Protein AF-A0A9X4LKE4-F1 (afdb_monomer)

Sequence (73 aa):
MPEIKNRTMLIAIQAVAAHIRAMREELADGDADAEDYVLLEQAVEAAEDLERAYDAEARTVLNMPPYDDLVGG

Mean predicted aligned error: 4.12 Å

InterPro domains:
  IPR049070 T6SS, Immune protein Tsi2-like [PF21643] (4-70)
  IPR053756 Toxin-specific immunity effector [G3DSA:1.10.287.2500] (1-72)

Solvent-accessible surface area (backbone atoms only — not comparable to full-atom values): 4348 Å² total; per-residue (Å²): 128,83,89,69,55,66,71,57,48,54,52,49,45,31,52,48,39,51,49,52,51,51,52,53,53,51,49,70,75,65,83,58,55,78,65,54,56,53,52,48,52,54,50,50,54,52,48,52,54,47,48,56,52,47,58,60,45,56,76,76,44,83,88,65,77,60,68,59,74,48,60,60,117

Nearest PDB structures (foldseek):
  6hcq-assembly1_O2  TM=8.076E-01  e=1.301E+00  Oryctolagus cuniculus
  7oyc-assembly1_N2  TM=8.119E-01  e=1.567E+00  Xenopus laevis
  8i7j-assembly1_N  TM=5.934E-01  e=7.006E-01  Kluyveromyces lactis NRRL Y-1140
  5m1j-assembly1_N2  TM=6.445E-01  e=1.301E+00  Saccharomyces cerevisiae
  7r81-assembly1_O2  TM=7.496E-01  e=2.135E+00  Neurospora crassa

Structure (mmCIF, N/CA/C/O backbone):
data_AF-A0A9X4LKE4-F1
#
_entry.id   AF-A0A9X4LKE4-F1
#
loop_
_atom_site.group_PDB
_atom_site.id
_atom_site.type_symbol
_atom_site.label_atom_id
_atom_site.label_alt_id
_atom_site.label_comp_id
_atom_site.label_asym_id
_atom_site.label_entity_id
_atom_site.label_seq_id
_atom_site.pdbx_PDB_ins_code
_atom_site.Cartn_x
_atom_site.Cartn_y
_atom_site.Cartn_z
_atom_site.occupancy
_atom_site.B_iso_or_equiv
_atom_site.au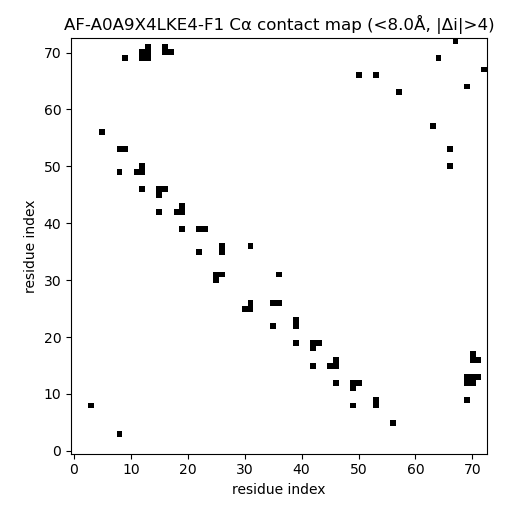th_seq_id
_atom_site.auth_comp_id
_atom_site.auth_asym_id
_atom_site.auth_atom_id
_atom_site.pdbx_PDB_model_num
ATOM 1 N N . MET A 1 1 ? -1.346 13.399 9.836 1.00 55.91 1 MET A N 1
ATOM 2 C CA . MET A 1 1 ? -2.302 13.241 8.721 1.00 55.91 1 MET A CA 1
ATOM 3 C C . MET A 1 1 ? -3.674 13.710 9.179 1.00 55.91 1 MET A C 1
ATOM 5 O O . MET A 1 1 ? -3.955 13.547 10.362 1.00 55.91 1 MET A O 1
ATOM 9 N N . PRO A 1 2 ? -4.504 14.312 8.308 1.00 63.75 2 PRO A N 1
ATOM 10 C CA . PRO A 1 2 ? -5.931 14.437 8.602 1.00 63.75 2 PRO A CA 1
ATOM 11 C C . PRO A 1 2 ? -6.504 13.047 8.917 1.00 63.75 2 PRO A C 1
ATOM 13 O O . PRO A 1 2 ? -6.105 12.072 8.282 1.00 63.75 2 PRO A O 1
ATOM 16 N N . GLU A 1 3 ? -7.397 12.952 9.904 1.00 72.38 3 GLU A N 1
ATOM 17 C CA . GLU A 1 3 ? -8.043 11.683 10.260 1.00 72.38 3 GLU A CA 1
ATOM 18 C C . GLU A 1 3 ? -8.829 11.147 9.058 1.00 72.38 3 GLU A C 1
ATOM 20 O O . GLU A 1 3 ? -9.838 11.718 8.631 1.00 72.38 3 GLU A O 1
ATOM 25 N N . ILE A 1 4 ? -8.353 10.040 8.494 1.00 81.00 4 ILE A N 1
ATOM 26 C CA . ILE A 1 4 ? -9.095 9.256 7.513 1.00 81.00 4 ILE A CA 1
ATOM 27 C C . ILE A 1 4 ? -9.958 8.246 8.263 1.00 81.00 4 ILE A C 1
ATOM 29 O O . ILE A 1 4 ? -9.523 7.628 9.227 1.00 81.00 4 ILE A O 1
ATOM 33 N N . LYS A 1 5 ? -11.207 8.063 7.829 1.00 88.88 5 LYS A N 1
ATOM 34 C CA . LYS A 1 5 ? -12.081 7.049 8.434 1.00 88.88 5 LYS A CA 1
ATOM 35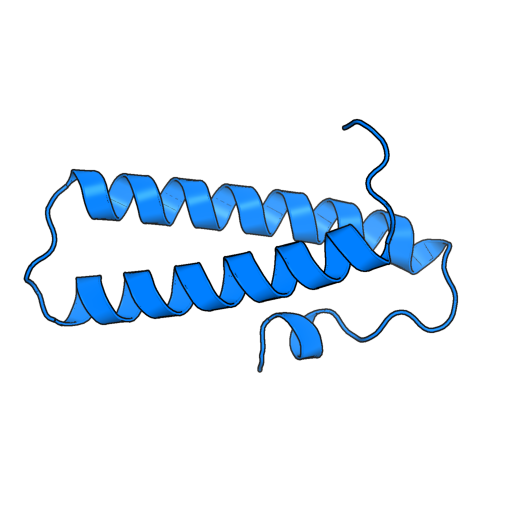 C C . LYS A 1 5 ? -11.473 5.662 8.229 1.00 88.88 5 LYS A C 1
ATOM 37 O O . LYS A 1 5 ? -11.027 5.365 7.124 1.00 88.88 5 LYS A O 1
ATOM 42 N N . ASN A 1 6 ? -11.597 4.777 9.217 1.00 89.25 6 ASN A N 1
ATOM 43 C CA . ASN A 1 6 ? -11.035 3.417 9.163 1.00 89.25 6 ASN A CA 1
ATOM 44 C C . ASN A 1 6 ? -11.436 2.669 7.892 1.00 89.25 6 ASN A C 1
ATOM 46 O O . ASN A 1 6 ? -10.597 2.100 7.210 1.00 89.25 6 ASN A O 1
ATOM 50 N N . ARG A 1 7 ? -12.708 2.756 7.485 1.00 90.56 7 ARG A N 1
ATOM 51 C CA . ARG A 1 7 ? -13.167 2.145 6.228 1.00 90.56 7 ARG A CA 1
ATOM 52 C C . ARG A 1 7 ? -12.438 2.691 4.995 1.00 90.56 7 ARG A C 1
ATOM 54 O O . ARG A 1 7 ? -12.154 1.928 4.081 1.00 90.56 7 ARG A O 1
ATOM 61 N N . THR A 1 8 ? -12.153 3.989 4.961 1.00 93.44 8 THR A N 1
ATOM 62 C CA . THR A 1 8 ? -11.391 4.616 3.875 1.00 93.44 8 THR A CA 1
ATOM 63 C C . THR A 1 8 ? -9.944 4.139 3.886 1.00 93.44 8 THR A C 1
ATOM 65 O O . THR A 1 8 ? -9.420 3.819 2.828 1.00 93.44 8 THR A O 1
ATOM 68 N N . MET A 1 9 ? -9.329 4.031 5.066 1.00 93.81 9 MET A N 1
ATOM 69 C CA . MET A 1 9 ? -7.974 3.498 5.227 1.00 93.81 9 MET A CA 1
ATOM 70 C C . MET A 1 9 ? -7.865 2.056 4.718 1.00 93.81 9 MET A C 1
ATOM 72 O O . MET A 1 9 ? -6.991 1.766 3.912 1.00 93.81 9 MET A O 1
ATOM 76 N N . LEU A 1 10 ? -8.794 1.175 5.106 1.00 94.31 10 LEU A N 1
ATOM 77 C CA . LEU A 1 10 ? -8.806 -0.221 4.648 1.00 94.31 10 LEU A CA 1
ATOM 78 C C . LEU A 1 10 ? -8.922 -0.325 3.118 1.00 94.31 10 LEU A C 1
ATOM 80 O O . LEU A 1 10 ? -8.196 -1.094 2.494 1.00 94.31 10 LEU A O 1
ATOM 84 N N . ILE A 1 11 ? -9.804 0.475 2.507 1.00 95.00 11 ILE A N 1
ATOM 85 C CA . ILE A 1 11 ? -9.955 0.522 1.044 1.00 95.00 11 ILE A CA 1
ATOM 86 C C . ILE A 1 11 ? -8.679 1.061 0.383 1.00 95.00 11 ILE A C 1
ATOM 88 O O . ILE A 1 11 ? -8.262 0.537 -0.646 1.00 95.00 11 ILE A O 1
ATOM 92 N N . ALA A 1 12 ? -8.055 2.088 0.966 1.00 95.88 12 ALA A N 1
ATOM 93 C CA . ALA A 1 12 ? -6.816 2.657 0.448 1.00 95.88 12 ALA A CA 1
ATOM 94 C C . ALA A 1 12 ? -5.672 1.634 0.469 1.00 95.88 12 ALA A C 1
ATOM 96 O O . ALA A 1 12 ? -5.003 1.475 -0.545 1.00 95.88 12 ALA A O 1
ATOM 97 N N . ILE A 1 13 ? -5.506 0.887 1.567 1.00 95.88 13 ILE A N 1
ATOM 98 C CA . ILE A 1 13 ? -4.501 -0.186 1.682 1.00 95.88 13 ILE A CA 1
ATOM 99 C C . ILE A 1 13 ? -4.691 -1.220 0.572 1.00 95.88 13 ILE A C 1
ATOM 101 O O . ILE A 1 13 ? -3.753 -1.522 -0.161 1.00 95.88 13 ILE A O 1
ATOM 105 N N . GLN A 1 14 ? -5.919 -1.714 0.393 1.00 96.38 14 GLN A N 1
ATOM 106 C CA . GLN A 1 14 ? -6.230 -2.706 -0.641 1.00 96.38 14 GLN A CA 1
ATOM 107 C C . GLN A 1 14 ? -5.941 -2.181 -2.052 1.00 96.38 14 GLN A C 1
ATOM 109 O O . GLN A 1 14 ? -5.356 -2.888 -2.874 1.00 96.38 14 GLN A O 1
ATOM 114 N N . ALA A 1 15 ? -6.334 -0.936 -2.334 1.00 96.44 15 ALA A N 1
ATOM 115 C CA . ALA A 1 15 ? -6.131 -0.313 -3.636 1.00 96.44 15 ALA A CA 1
ATOM 116 C C . ALA A 1 15 ? -4.642 -0.103 -3.946 1.00 96.44 15 ALA A C 1
ATOM 118 O O . ALA A 1 15 ? -4.191 -0.455 -5.035 1.00 96.44 15 ALA A O 1
ATOM 119 N N . VAL A 1 16 ? -3.872 0.413 -2.984 1.00 96.50 16 VAL A N 1
ATOM 120 C CA . VAL A 1 16 ? -2.426 0.622 -3.137 1.00 96.50 16 VAL A CA 1
ATOM 121 C C . VAL A 1 16 ? -1.704 -0.717 -3.297 1.00 96.50 16 VAL A C 1
ATOM 123 O O . VAL A 1 16 ? -0.896 -0.866 -4.209 1.00 96.50 16 VAL A O 1
ATOM 126 N N . ALA A 1 17 ? -2.052 -1.735 -2.506 1.00 96.44 17 ALA A N 1
ATOM 127 C CA . ALA A 1 17 ? -1.469 -3.070 -2.639 1.00 96.44 17 ALA A CA 1
ATOM 128 C C . ALA A 1 17 ? -1.775 -3.723 -3.999 1.00 96.44 17 ALA A C 1
ATOM 130 O O . ALA A 1 17 ? -0.925 -4.407 -4.571 1.00 96.44 17 ALA A O 1
ATOM 131 N N . ALA A 1 18 ? -2.986 -3.548 -4.536 1.00 95.88 18 ALA A N 1
ATOM 132 C CA . ALA A 1 18 ? -3.326 -4.016 -5.880 1.00 95.88 18 ALA A CA 1
ATOM 133 C C . ALA A 1 18 ? -2.535 -3.262 -6.962 1.00 95.88 18 ALA A C 1
ATOM 135 O O . ALA A 1 18 ? -2.017 -3.883 -7.886 1.00 95.88 18 ALA A O 1
ATOM 136 N N . HIS A 1 19 ? -2.385 -1.945 -6.814 1.00 95.56 19 HIS A N 1
ATOM 137 C CA . HIS A 1 19 ? -1.635 -1.118 -7.753 1.00 95.56 19 HIS A CA 1
ATOM 138 C C . HIS A 1 19 ? -0.139 -1.462 -7.778 1.00 95.56 19 HIS A C 1
ATOM 140 O O . HIS A 1 19 ? 0.423 -1.630 -8.854 1.00 95.56 19 HIS A O 1
ATOM 146 N N . ILE A 1 20 ? 0.490 -1.656 -6.612 1.00 96.31 20 ILE A N 1
ATOM 147 C CA . ILE A 1 20 ? 1.893 -2.096 -6.507 1.00 96.31 20 ILE A CA 1
ATOM 148 C C . ILE A 1 20 ? 2.101 -3.443 -7.201 1.00 96.31 20 ILE A C 1
ATOM 150 O O . ILE A 1 20 ? 3.105 -3.633 -7.884 1.00 96.31 20 ILE A O 1
ATOM 154 N N . ARG A 1 21 ? 1.169 -4.390 -7.028 1.00 95.31 21 ARG A N 1
ATOM 155 C CA . ARG A 1 21 ? 1.236 -5.695 -7.702 1.00 95.31 21 ARG A CA 1
ATOM 156 C C . ARG A 1 21 ? 1.170 -5.548 -9.220 1.00 95.31 21 ARG A C 1
ATOM 158 O O . ARG A 1 21 ? 2.021 -6.119 -9.889 1.00 95.31 21 ARG A O 1
ATOM 165 N N . ALA A 1 22 ? 0.234 -4.746 -9.726 1.00 93.50 22 ALA A N 1
ATOM 166 C CA . ALA A 1 22 ? 0.114 -4.472 -11.157 1.00 93.50 22 ALA A CA 1
ATOM 167 C C . ALA A 1 22 ? 1.392 -3.831 -11.725 1.00 93.50 22 ALA A C 1
ATOM 169 O O . ALA A 1 22 ? 1.949 -4.346 -12.685 1.00 93.50 22 ALA A O 1
ATOM 170 N N . MET A 1 23 ? 1.929 -2.794 -11.069 1.00 93.62 23 MET A N 1
ATOM 171 C CA . MET A 1 23 ? 3.176 -2.154 -11.510 1.00 93.62 23 MET A CA 1
ATOM 172 C C . MET A 1 23 ? 4.360 -3.123 -11.510 1.00 93.62 23 MET A C 1
ATOM 174 O O . MET A 1 23 ? 5.179 -3.102 -12.418 1.00 93.62 23 MET A O 1
ATOM 178 N N . ARG A 1 24 ? 4.471 -4.001 -10.505 1.00 94.25 24 ARG A N 1
ATOM 179 C CA . ARG A 1 24 ? 5.535 -5.019 -10.470 1.00 94.25 24 ARG A CA 1
ATOM 180 C C . ARG A 1 24 ? 5.420 -6.030 -11.608 1.00 94.25 24 ARG A C 1
ATOM 182 O O . ARG A 1 24 ? 6.452 -6.497 -12.080 1.00 94.25 24 ARG A O 1
ATOM 189 N N . GLU A 1 25 ? 4.203 -6.381 -12.010 1.00 92.81 25 GLU A N 1
ATOM 190 C CA . GLU A 1 25 ? 3.949 -7.269 -13.147 1.00 92.81 25 GLU A CA 1
ATOM 191 C C . GLU A 1 25 ? 4.330 -6.578 -14.466 1.00 92.81 25 GLU A C 1
ATOM 193 O O . GLU A 1 25 ? 5.111 -7.129 -15.235 1.00 92.81 25 GLU A O 1
ATOM 198 N N . GLU A 1 26 ? 3.917 -5.322 -14.654 1.00 90.25 26 GLU A N 1
ATOM 199 C CA . GLU A 1 26 ? 4.290 -4.491 -15.811 1.00 90.25 26 GLU A CA 1
ATOM 200 C C . GLU A 1 26 ? 5.816 -4.297 -15.925 1.00 90.25 26 GLU A C 1
ATOM 202 O O . GLU A 1 26 ? 6.398 -4.467 -16.996 1.00 90.25 26 GLU A O 1
ATOM 207 N N . LEU A 1 27 ? 6.497 -4.022 -14.806 1.00 90.88 27 LEU A N 1
ATOM 208 C CA . LEU A 1 27 ? 7.960 -3.896 -14.751 1.00 90.88 27 LEU A CA 1
ATOM 209 C C . LEU A 1 27 ? 8.675 -5.212 -15.092 1.00 90.88 27 LEU A C 1
ATOM 211 O O . LEU A 1 27 ? 9.768 -5.191 -15.661 1.00 90.88 27 LEU A O 1
ATOM 215 N N . ALA A 1 28 ? 8.085 -6.358 -14.739 1.00 90.81 28 ALA A N 1
ATOM 216 C CA . ALA A 1 28 ? 8.652 -7.672 -15.033 1.00 90.81 28 ALA A CA 1
ATOM 217 C C . ALA A 1 28 ? 8.558 -8.036 -16.524 1.00 90.81 28 ALA A C 1
ATOM 219 O O . ALA A 1 28 ? 9.439 -8.738 -17.027 1.00 90.81 28 ALA A O 1
ATOM 220 N N . ASP A 1 29 ? 7.548 -7.520 -17.230 1.00 89.19 29 ASP A N 1
ATOM 221 C CA . ASP A 1 29 ? 7.365 -7.711 -18.674 1.00 89.19 29 ASP A CA 1
ATOM 222 C C . ASP A 1 29 ? 8.391 -6.929 -19.523 1.00 89.19 29 ASP A C 1
ATOM 224 O O . ASP A 1 29 ? 8.566 -7.213 -20.711 1.00 89.19 29 ASP A O 1
ATOM 228 N N . GLY A 1 30 ? 9.152 -6.017 -18.904 1.00 81.19 30 GLY A N 1
ATOM 229 C CA . GLY A 1 30 ? 10.353 -5.409 -19.484 1.00 81.19 30 GLY A CA 1
ATOM 230 C C . GLY A 1 30 ? 10.113 -4.200 -20.392 1.00 81.19 30 GLY A C 1
ATOM 231 O O . GLY A 1 30 ? 11.059 -3.755 -21.040 1.00 81.19 30 GLY A O 1
ATOM 232 N N . ASP A 1 31 ? 8.892 -3.662 -20.421 1.00 83.31 31 ASP A N 1
ATOM 233 C CA . ASP A 1 31 ? 8.510 -2.451 -21.173 1.00 83.31 31 ASP A CA 1
ATOM 234 C C . ASP A 1 31 ? 8.502 -1.185 -20.294 1.00 83.31 31 ASP A C 1
ATOM 236 O O . ASP A 1 31 ? 7.812 -0.214 -20.582 1.00 83.31 31 ASP A O 1
ATOM 240 N N . ALA A 1 32 ? 9.234 -1.215 -19.179 1.00 87.69 32 ALA A N 1
ATOM 241 C CA . ALA A 1 32 ? 9.216 -0.151 -18.187 1.00 87.69 32 ALA A CA 1
ATOM 242 C C . ALA A 1 32 ? 10.388 0.823 -18.314 1.00 87.69 32 ALA A C 1
ATOM 244 O O . ALA A 1 32 ? 11.555 0.421 -18.409 1.00 87.69 32 ALA A O 1
ATOM 245 N N . ASP A 1 33 ? 10.070 2.107 -18.188 1.00 91.88 33 ASP A N 1
ATOM 246 C CA . ASP A 1 33 ? 11.022 3.207 -18.180 1.00 91.88 33 ASP A CA 1
ATOM 247 C C . ASP A 1 33 ? 11.434 3.595 -16.750 1.00 91.88 33 ASP A C 1
ATOM 249 O O . ASP A 1 33 ? 10.867 3.162 -15.748 1.00 91.88 33 ASP A O 1
ATOM 253 N N . ALA A 1 34 ? 12.453 4.454 -16.629 1.00 90.94 34 ALA A N 1
ATOM 254 C CA . ALA A 1 34 ? 12.953 4.918 -15.330 1.00 90.94 34 ALA A CA 1
ATOM 255 C C . ALA A 1 34 ? 11.874 5.603 -14.465 1.00 90.94 34 ALA A C 1
ATOM 257 O O . ALA A 1 34 ? 11.945 5.540 -13.239 1.00 90.94 34 ALA A O 1
ATOM 258 N N . GLU A 1 35 ? 10.884 6.247 -15.090 1.00 94.44 35 GLU A N 1
ATOM 259 C CA . GLU A 1 35 ? 9.765 6.888 -14.391 1.00 94.44 35 GLU A CA 1
ATOM 260 C C . GLU A 1 35 ? 8.851 5.863 -13.702 1.00 94.44 35 GLU A C 1
ATOM 262 O O . GLU A 1 35 ? 8.404 6.113 -12.582 1.00 94.44 35 GLU A O 1
ATOM 267 N N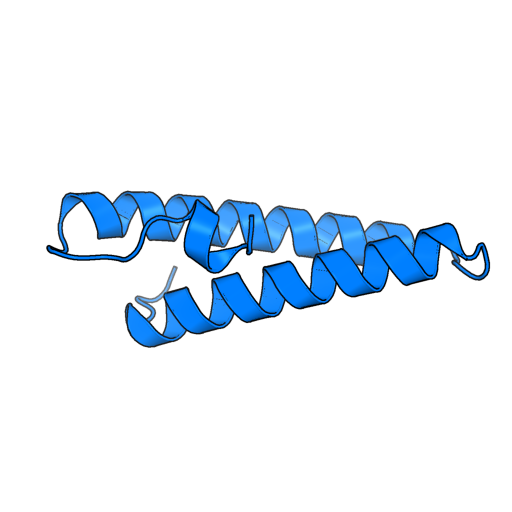 . ASP A 1 36 ? 8.655 4.682 -14.292 1.00 93.31 36 ASP A N 1
ATOM 268 C CA . ASP A 1 36 ? 7.804 3.629 -13.724 1.00 93.31 36 ASP A CA 1
ATOM 269 C C . ASP A 1 36 ? 8.393 3.062 -12.426 1.00 93.31 36 ASP A C 1
ATOM 271 O O . ASP A 1 36 ? 7.676 2.814 -11.455 1.00 93.31 36 ASP A O 1
ATOM 275 N N . TYR A 1 37 ? 9.723 2.937 -12.355 1.00 93.88 37 TYR A N 1
ATOM 276 C CA . TYR A 1 37 ? 10.408 2.539 -11.122 1.00 93.88 37 TYR A CA 1
ATOM 277 C C . TYR A 1 37 ? 10.247 3.578 -10.007 1.00 93.88 37 TYR A C 1
ATOM 279 O O . TYR A 1 37 ? 10.061 3.204 -8.849 1.00 93.88 37 TYR A O 1
ATOM 287 N N . VAL A 1 38 ? 10.278 4.872 -10.346 1.00 96.06 38 VAL A N 1
ATOM 288 C CA . VAL A 1 38 ? 10.050 5.958 -9.377 1.00 96.06 38 VAL A CA 1
ATOM 289 C C . VAL A 1 38 ? 8.607 5.939 -8.876 1.00 96.06 38 VAL A C 1
ATOM 291 O O . VAL A 1 38 ? 8.370 6.093 -7.678 1.00 96.06 38 VAL A O 1
ATOM 294 N N . LEU A 1 39 ? 7.635 5.718 -9.763 1.00 95.88 39 LEU A N 1
ATOM 295 C CA . LEU A 1 39 ? 6.228 5.588 -9.379 1.00 95.88 39 LEU A CA 1
ATOM 296 C C . LEU A 1 39 ? 5.998 4.378 -8.467 1.00 95.88 39 LEU A C 1
ATOM 298 O O . LEU A 1 39 ? 5.277 4.492 -7.472 1.00 95.88 39 LEU A O 1
ATOM 302 N N . LEU A 1 40 ? 6.651 3.246 -8.748 1.00 95.81 40 LEU A N 1
ATOM 303 C CA . LEU A 1 40 ? 6.604 2.081 -7.870 1.00 95.81 40 LEU A CA 1
ATOM 304 C C . LEU A 1 40 ? 7.179 2.399 -6.483 1.00 95.81 40 LEU A C 1
ATOM 306 O O . LEU A 1 40 ? 6.566 2.030 -5.482 1.00 95.81 40 LEU A O 1
ATOM 310 N N . GLU A 1 41 ? 8.328 3.072 -6.406 1.00 96.62 41 GLU A N 1
ATOM 311 C CA . GLU A 1 41 ? 8.942 3.461 -5.130 1.00 96.62 41 GLU A CA 1
ATOM 312 C C . GLU A 1 41 ? 8.003 4.362 -4.314 1.00 96.62 41 GLU A C 1
ATOM 314 O O . GLU A 1 41 ? 7.712 4.064 -3.157 1.00 96.62 41 GLU A O 1
ATOM 319 N N . GLN A 1 42 ? 7.418 5.384 -4.943 1.00 97.06 42 GLN A N 1
ATOM 320 C CA . GLN A 1 42 ? 6.443 6.272 -4.301 1.00 97.06 42 GLN A CA 1
ATOM 321 C C . GLN A 1 42 ? 5.195 5.528 -3.813 1.00 97.06 42 GLN A C 1
ATOM 323 O O . GLN A 1 42 ? 4.657 5.827 -2.745 1.00 97.06 42 GLN A O 1
ATOM 328 N N . ALA A 1 43 ? 4.714 4.548 -4.580 1.00 96.69 43 ALA A N 1
ATOM 329 C CA . ALA A 1 43 ? 3.579 3.734 -4.167 1.00 96.69 43 ALA A CA 1
ATOM 330 C C . ALA A 1 43 ? 3.921 2.832 -2.974 1.00 96.69 43 ALA A C 1
ATOM 332 O O . ALA A 1 43 ? 3.083 2.660 -2.089 1.00 96.69 43 ALA A O 1
ATOM 333 N N . VAL A 1 44 ? 5.142 2.289 -2.923 1.00 97.31 44 VAL A N 1
ATOM 334 C CA . VAL A 1 44 ? 5.639 1.524 -1.771 1.00 97.31 44 VAL A CA 1
ATOM 335 C C . VAL A 1 44 ? 5.726 2.414 -0.532 1.00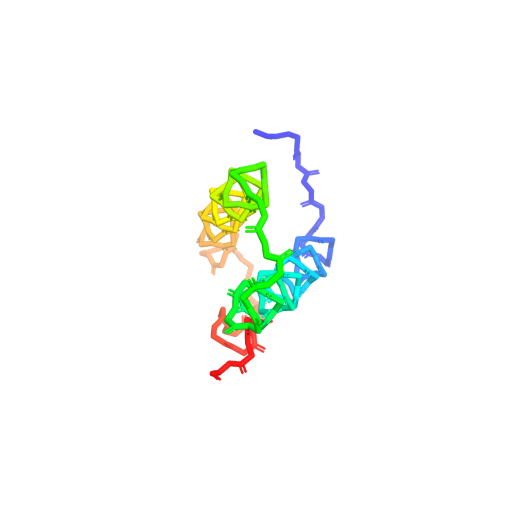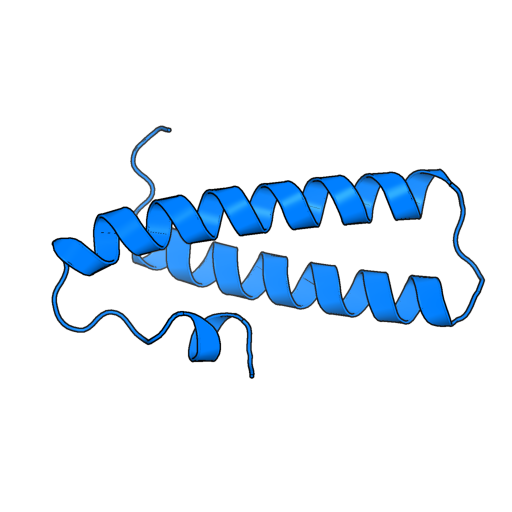 97.31 44 VAL A C 1
ATOM 337 O O . VAL A 1 44 ? 5.193 2.032 0.506 1.00 97.31 44 VAL A O 1
ATOM 340 N N . GLU A 1 45 ? 6.282 3.623 -0.638 1.00 97.31 45 GLU A N 1
ATOM 341 C CA . GLU A 1 45 ? 6.311 4.583 0.478 1.00 97.31 45 GLU A CA 1
ATOM 342 C C . GLU A 1 45 ? 4.896 4.913 0.986 1.00 97.31 45 GLU A C 1
ATOM 344 O O . GLU A 1 45 ? 4.642 4.933 2.193 1.00 97.31 45 GLU A O 1
ATOM 349 N N . ALA A 1 46 ? 3.940 5.106 0.071 1.00 95.88 46 ALA A N 1
ATOM 350 C CA . ALA A 1 46 ? 2.543 5.334 0.433 1.00 95.88 46 ALA A CA 1
ATOM 351 C C . ALA A 1 46 ? 1.912 4.124 1.149 1.00 95.88 46 ALA A C 1
ATOM 353 O O . ALA A 1 46 ? 1.100 4.306 2.060 1.00 95.88 46 ALA A O 1
ATOM 354 N N . ALA A 1 47 ? 2.275 2.895 0.767 1.00 96.12 47 ALA A N 1
ATOM 355 C CA . ALA A 1 47 ? 1.833 1.688 1.460 1.00 96.12 47 ALA A CA 1
ATOM 356 C C . ALA A 1 47 ? 2.392 1.620 2.889 1.00 96.12 47 ALA A C 1
ATOM 358 O O . ALA A 1 47 ? 1.637 1.334 3.815 1.00 96.12 47 ALA A O 1
ATOM 359 N N . GLU A 1 48 ? 3.668 1.956 3.089 1.00 96.19 48 GLU A N 1
ATOM 360 C CA . GLU A 1 48 ? 4.283 1.999 4.422 1.00 96.19 48 GLU A CA 1
ATOM 361 C C . GLU A 1 48 ? 3.623 3.043 5.333 1.00 96.19 48 GLU A C 1
ATOM 363 O O . GLU A 1 48 ? 3.409 2.806 6.524 1.00 96.19 48 GLU A O 1
ATOM 368 N N . ASP A 1 49 ? 3.269 4.209 4.787 1.00 95.12 49 ASP A N 1
ATOM 369 C CA . ASP A 1 49 ? 2.513 5.230 5.518 1.00 95.12 49 ASP A CA 1
ATOM 370 C C . ASP A 1 49 ? 1.137 4.720 5.963 1.00 95.12 49 ASP A C 1
ATOM 372 O O . ASP A 1 49 ? 0.714 4.961 7.100 1.00 95.12 49 ASP A O 1
ATOM 376 N N . LEU A 1 50 ? 0.443 3.996 5.083 1.00 94.50 50 LEU A N 1
ATOM 377 C CA . LEU A 1 50 ? -0.853 3.399 5.390 1.00 94.50 50 LEU A CA 1
ATOM 378 C C . LEU A 1 50 ? -0.742 2.260 6.410 1.00 94.50 50 LEU A C 1
ATOM 380 O O . LEU A 1 50 ? -1.616 2.151 7.26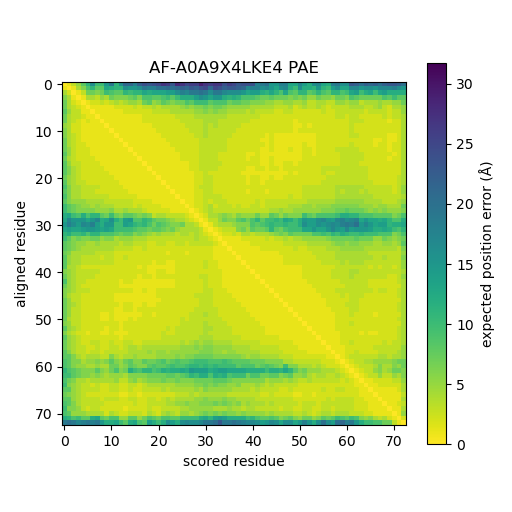8 1.00 94.50 50 LEU A O 1
ATOM 384 N N . GLU A 1 51 ? 0.322 1.459 6.368 1.00 95.12 51 GLU A N 1
ATOM 385 C CA . GLU A 1 51 ? 0.603 0.417 7.362 1.00 95.12 51 GLU A CA 1
ATOM 386 C C . GLU A 1 51 ? 0.816 1.024 8.751 1.00 95.12 51 GLU A C 1
ATOM 388 O O . GLU A 1 51 ? 0.165 0.627 9.717 1.00 95.12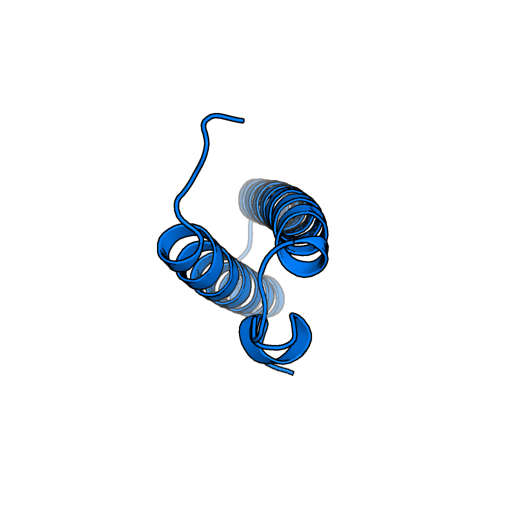 51 GLU A O 1
ATOM 393 N N . ARG A 1 52 ? 1.634 2.082 8.849 1.00 94.06 52 ARG A N 1
ATOM 394 C CA . ARG A 1 52 ? 1.841 2.812 10.111 1.00 94.06 52 ARG A CA 1
ATOM 395 C C . ARG A 1 52 ? 0.538 3.387 10.670 1.00 94.06 52 ARG A C 1
ATOM 397 O O . ARG A 1 52 ? 0.323 3.362 11.885 1.00 94.06 52 ARG A O 1
ATOM 404 N N . 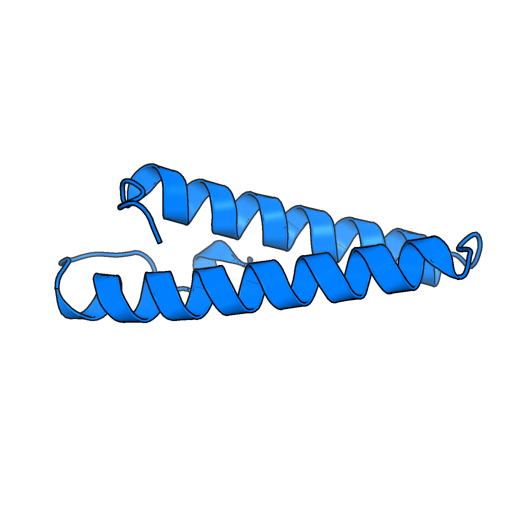ALA A 1 53 ? -0.325 3.923 9.806 1.00 92.25 53 ALA A N 1
ATOM 405 C CA . ALA A 1 53 ? -1.639 4.423 10.205 1.00 92.25 53 ALA A CA 1
ATOM 406 C C . ALA A 1 53 ? -2.567 3.286 10.666 1.00 92.25 53 ALA A C 1
ATOM 408 O O . ALA A 1 53 ? -3.225 3.411 11.702 1.00 92.25 53 ALA A O 1
ATOM 409 N N . TYR A 1 54 ? -2.570 2.165 9.943 1.00 93.62 54 TYR A N 1
ATOM 410 C CA . TYR A 1 54 ? -3.321 0.969 10.305 1.00 93.62 54 TYR A CA 1
ATOM 411 C C . TYR A 1 54 ? -2.898 0.436 11.676 1.00 93.62 54 TYR A C 1
ATOM 413 O O . TYR A 1 54 ? -3.755 0.201 12.524 1.00 93.62 54 TYR A O 1
ATOM 421 N N . ASP A 1 55 ? -1.595 0.333 11.937 1.00 93.00 55 ASP A N 1
ATOM 422 C CA . ASP A 1 55 ? -1.040 -0.126 13.212 1.00 93.00 55 ASP A CA 1
ATOM 423 C C . ASP A 1 55 ? -1.432 0.763 14.393 1.00 93.00 55 ASP A C 1
ATOM 425 O O . ASP A 1 55 ? -1.643 0.278 15.510 1.00 93.00 55 ASP A O 1
ATOM 429 N N . ALA A 1 56 ? -1.515 2.076 14.172 1.00 91.38 56 ALA A N 1
ATOM 430 C CA . ALA A 1 56 ? -1.956 3.014 15.195 1.00 91.38 56 ALA A CA 1
ATOM 431 C C . ALA A 1 56 ? -3.437 2.799 15.545 1.00 91.38 56 ALA A C 1
ATOM 433 O O . ALA A 1 56 ? -3.781 2.720 16.726 1.00 91.38 56 ALA A O 1
ATOM 434 N N . GLU A 1 57 ? -4.291 2.639 14.533 1.00 90.56 57 GLU A N 1
ATOM 435 C CA . GLU A 1 57 ? -5.724 2.375 14.701 1.00 90.56 57 GLU A CA 1
ATOM 436 C C . GLU A 1 57 ? -6.003 0.966 15.246 1.00 90.56 57 GLU A C 1
ATOM 438 O O . GLU A 1 57 ? -6.912 0.772 16.052 1.00 90.56 57 GLU A O 1
ATOM 443 N N . ALA A 1 58 ? -5.214 -0.044 14.869 1.00 90.06 58 ALA A N 1
ATOM 444 C CA . ALA A 1 58 ? -5.430 -1.437 15.280 1.00 90.06 58 ALA A CA 1
ATOM 445 C C . ALA A 1 58 ? -5.276 -1.625 16.795 1.00 90.06 58 ALA A C 1
ATOM 447 O O . ALA A 1 58 ? -5.823 -2.561 17.378 1.00 90.06 58 ALA A O 1
ATOM 448 N N . ARG A 1 59 ? -4.561 -0.707 17.455 1.00 89.50 59 ARG A N 1
ATOM 449 C CA . ARG A 1 59 ? -4.396 -0.683 18.915 1.00 89.50 59 ARG A CA 1
ATOM 450 C C . ARG A 1 59 ? -5.640 -0.195 19.651 1.00 89.50 59 ARG A C 1
ATOM 452 O O . ARG A 1 59 ? -5.778 -0.477 20.840 1.00 89.50 59 ARG A O 1
ATOM 459 N N . THR A 1 60 ? -6.510 0.563 18.990 1.00 88.12 60 THR A N 1
ATOM 460 C CA . THR A 1 60 ? -7.656 1.244 19.613 1.00 88.12 60 THR A CA 1
ATOM 461 C C . THR A 1 60 ? -8.998 0.719 19.103 1.00 88.12 60 THR A C 1
ATOM 463 O O . THR A 1 60 ? -9.989 0.760 19.834 1.00 88.12 60 THR A O 1
ATOM 466 N N . VAL A 1 61 ? -9.039 0.183 17.882 1.00 86.62 61 VAL A N 1
ATOM 467 C CA . VAL A 1 61 ? -10.251 -0.286 17.206 1.00 86.62 61 VAL A CA 1
ATOM 468 C C . VAL A 1 61 ? -10.351 -1.806 17.290 1.00 86.62 61 VAL A C 1
ATOM 470 O O . VAL A 1 61 ? -9.539 -2.545 16.738 1.00 86.62 61 VAL A O 1
ATOM 473 N N . LEU A 1 62 ? -11.402 -2.289 17.952 1.00 83.25 62 LEU A N 1
ATOM 474 C CA . LEU A 1 62 ? -11.699 -3.718 18.048 1.00 83.25 62 LEU A CA 1
ATOM 475 C C . LEU A 1 62 ? -12.147 -4.292 16.695 1.00 83.25 62 LEU A C 1
ATOM 477 O O . LEU A 1 62 ? -12.935 -3.673 15.981 1.00 83.25 62 LEU A O 1
ATOM 481 N N . ASN A 1 63 ? -11.718 -5.526 16.408 1.00 85.94 63 ASN A N 1
ATOM 482 C CA . ASN A 1 63 ? -12.091 -6.309 15.221 1.00 85.94 63 ASN A CA 1
ATOM 483 C C . ASN A 1 63 ? -11.661 -5.703 13.873 1.00 85.94 63 ASN A C 1
ATOM 485 O O . ASN A 1 63 ? -12.367 -5.873 12.876 1.00 85.94 63 ASN A O 1
ATOM 489 N N . MET A 1 64 ? -10.521 -5.011 13.815 1.00 87.50 64 MET A N 1
ATOM 490 C CA . MET A 1 64 ? -9.915 -4.719 12.514 1.00 87.50 64 MET A CA 1
ATOM 491 C C . MET A 1 64 ? -9.407 -6.012 11.849 1.00 87.50 64 MET A C 1
ATOM 493 O O . MET A 1 64 ? -8.883 -6.886 12.546 1.00 87.50 64 MET A O 1
ATOM 497 N N . PRO A 1 65 ? -9.598 -6.166 10.526 1.00 91.38 65 PRO A N 1
ATOM 498 C CA . PRO A 1 65 ? -9.091 -7.319 9.784 1.00 91.38 65 PRO A CA 1
ATOM 499 C C . PRO A 1 65 ? -7.555 -7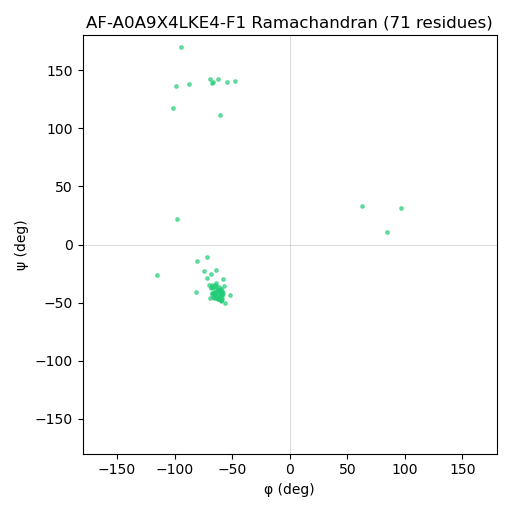.307 9.759 1.00 91.38 65 PRO A C 1
ATOM 501 O O . PRO A 1 65 ? -7.005 -6.231 9.562 1.00 91.38 65 PRO A O 1
ATOM 504 N N . PRO A 1 66 ? -6.861 -8.451 9.903 1.00 92.12 66 PRO A N 1
ATOM 505 C CA . PRO A 1 66 ? -5.401 -8.522 9.809 1.00 92.12 66 PRO A CA 1
ATOM 506 C C . PRO A 1 66 ? -4.851 -7.789 8.580 1.00 92.12 66 PRO A C 1
ATOM 508 O O . PRO A 1 66 ? -5.434 -7.867 7.500 1.00 92.12 66 PRO A O 1
ATOM 511 N N . TYR A 1 67 ? -3.719 -7.098 8.732 1.00 91.69 67 TYR A N 1
ATOM 512 C CA . TYR A 1 67 ? -3.122 -6.329 7.636 1.00 91.69 67 TYR A CA 1
ATOM 513 C C . TYR A 1 67 ? -2.781 -7.213 6.425 1.00 91.69 67 TYR A C 1
ATOM 515 O O . TYR A 1 67 ? -3.093 -6.850 5.292 1.00 91.69 67 TYR A O 1
ATOM 523 N N . ASP A 1 68 ? -2.253 -8.415 6.673 1.00 91.94 68 ASP A N 1
ATOM 524 C CA . ASP A 1 68 ? -1.912 -9.400 5.636 1.00 91.94 68 ASP A CA 1
ATOM 525 C C . ASP A 1 68 ? -3.120 -9.778 4.755 1.00 91.94 68 ASP A C 1
ATOM 527 O O . ASP A 1 68 ? -2.993 -9.915 3.534 1.00 91.94 68 ASP A O 1
ATOM 531 N N . ASP A 1 69 ? -4.321 -9.847 5.343 1.00 92.06 69 ASP A N 1
ATOM 532 C CA . ASP A 1 69 ? -5.562 -10.128 4.610 1.00 92.06 69 ASP A CA 1
ATOM 533 C C . ASP A 1 69 ? -5.956 -8.967 3.676 1.00 92.06 69 ASP A C 1
ATOM 535 O O . ASP A 1 69 ? -6.655 -9.169 2.680 1.00 92.06 69 ASP A O 1
ATOM 539 N N . LEU A 1 70 ? -5.525 -7.737 3.980 1.00 90.00 70 LEU A N 1
ATOM 540 C CA . LEU A 1 70 ? -5.807 -6.545 3.173 1.00 90.00 70 LEU A CA 1
ATOM 541 C C . LEU A 1 70 ? -4.867 -6.429 1.976 1.00 90.00 70 LEU A C 1
ATOM 543 O O . LEU A 1 70 ? -5.301 -6.054 0.885 1.00 90.00 70 LEU A O 1
ATOM 547 N N . VAL A 1 71 ? -3.586 -6.737 2.169 1.00 91.94 71 VAL A N 1
ATOM 548 C CA . VAL A 1 71 ? -2.585 -6.676 1.093 1.00 91.94 71 VAL A CA 1
ATOM 549 C C . VAL A 1 71 ? -2.622 -7.913 0.194 1.00 91.94 71 VAL A C 1
ATOM 551 O O . VAL A 1 71 ? -2.169 -7.855 -0.950 1.00 91.94 71 VAL A O 1
ATOM 554 N N . GLY A 1 72 ? -3.300 -8.972 0.641 1.00 78.06 72 GLY A N 1
ATOM 555 C CA . GLY A 1 72 ? -3.739 -10.078 -0.197 1.00 78.06 72 GLY A CA 1
ATOM 556 C C . GLY A 1 72 ? -2.825 -11.296 -0.210 1.00 78.06 72 GLY A C 1
ATOM 557 O O . GLY A 1 72 ? -2.838 -11.964 -1.240 1.00 78.06 72 GLY A O 1
ATOM 558 N N . GLY A 1 73 ? -2.124 -11.575 0.900 1.00 56.97 73 GLY A N 1
ATOM 559 C CA . GLY A 1 73 ? -1.393 -12.830 1.150 1.00 56.97 73 GLY A CA 1
ATOM 560 C C . GLY A 1 73 ? -0.190 -13.094 0.252 1.00 56.97 73 GLY A C 1
ATOM 561 O O . GLY A 1 73 ? -0.397 -13.413 -0.937 1.00 56.97 73 GLY A O 1
#

Foldseek 3Di:
DPDDPPVRLLVLLLVLLVVLVVLVVVVVVPPDDPVSVVVSVVSVVVNVVSVVVCVVVPVPDPPDDDSCVSSPD

Radius of gyration: 13.87 Å; Cα contacts (8 Å, |Δi|>4): 40; chains: 1; bounding box: 26×27×41 Å

Organism: NCBI:txid431058

Secondary structure (DSSP, 8-state):
-----HHHHHHHHHHHHHHHHHHHHHHHTT---HHHHHHHHHHHHHHHHHHHHHHHHHTTSTTPPPHHHHHT-

pLDDT: mean 90.66, std 8.11, range [55.91, 97.31]